Protein AF-A0AA37ELL5-F1 (afdb_monomer_lite)

Sequence (131 aa):
MREEEETDMENTQNAIQVELSLQILSSDVHSMSAAIVPSAAWRLVWALGTMKNENETVLVDGLCQNGAKALNVVDLDIGYSGEGSKTIVPASGKCRIEVVPMDNLSAQEAVEKIRKHLDSYGFADIQVKLC

pLDDT: mean 88.42, std 17.67, range [33.97, 98.75]

Structure (mmCIF, N/CA/C/O backbone):
data_AF-A0AA37ELL5-F1
#
_entry.id   AF-A0AA37ELL5-F1
#
loop_
_atom_site.group_PDB
_atom_site.id
_atom_site.type_symbol
_atom_site.label_atom_id
_atom_site.label_alt_id
_atom_site.label_comp_id
_atom_site.label_asym_id
_atom_site.label_entity_id
_atom_site.label_seq_id
_atom_site.pdbx_PDB_ins_code
_atom_site.Cartn_x
_atom_site.Cartn_y
_atom_site.Cartn_z
_atom_site.occupancy
_atom_site.B_iso_or_equiv
_atom_site.auth_seq_id
_atom_site.auth_comp_id
_atom_site.auth_asym_id
_atom_site.auth_atom_id
_atom_site.pdbx_PDB_model_num
ATOM 1 N N . MET A 1 1 ? 0.910 30.354 46.741 1.00 43.25 1 MET A N 1
ATOM 2 C CA . MET A 1 1 ? -0.303 29.566 46.460 1.00 43.25 1 MET A CA 1
ATOM 3 C C . MET A 1 1 ? -0.759 29.902 45.052 1.00 43.25 1 MET A C 1
ATOM 5 O O . MET A 1 1 ? -1.233 31.007 44.825 1.00 43.25 1 MET A O 1
ATOM 9 N N . ARG A 1 2 ? -0.486 28.996 44.116 1.00 33.97 2 ARG A N 1
ATOM 10 C CA . ARG A 1 2 ? -1.144 28.851 42.815 1.00 33.97 2 ARG A CA 1
ATOM 11 C C . ARG A 1 2 ? -1.119 27.348 42.557 1.00 33.97 2 ARG A C 1
ATOM 13 O O . ARG A 1 2 ? -0.088 26.808 42.176 1.00 33.97 2 ARG A O 1
ATOM 20 N N . GLU A 1 3 ? -2.197 26.708 42.983 1.00 39.97 3 GLU A N 1
ATOM 21 C CA . GLU A 1 3 ? -2.627 25.389 42.534 1.00 39.97 3 GLU A CA 1
ATOM 22 C C . GLU A 1 3 ? -3.484 25.642 41.295 1.00 39.97 3 GLU A C 1
ATOM 24 O O . GLU A 1 3 ? -4.543 26.237 41.434 1.00 39.97 3 GLU A O 1
ATOM 29 N N . GLU A 1 4 ? -2.995 25.261 40.120 1.00 37.19 4 GLU A N 1
ATOM 30 C CA . GLU A 1 4 ? -3.733 25.073 38.861 1.00 37.19 4 GLU A CA 1
ATOM 31 C C . GLU A 1 4 ? -2.809 24.161 38.029 1.00 37.19 4 GLU A C 1
ATOM 33 O O . GLU A 1 4 ? -1.619 24.450 37.928 1.00 37.19 4 GLU A O 1
ATOM 38 N N . GLU A 1 5 ? -3.173 23.037 37.433 1.00 35.50 5 GLU A N 1
ATOM 39 C CA . GLU A 1 5 ? -4.373 22.212 37.404 1.00 35.50 5 GLU A CA 1
ATOM 40 C C . GLU A 1 5 ? -3.853 20.850 36.916 1.00 35.50 5 GLU A C 1
ATOM 42 O O . GLU A 1 5 ? -3.083 20.768 35.955 1.00 35.50 5 GLU A O 1
ATOM 47 N N . GLU A 1 6 ? -4.220 19.789 37.619 1.00 46.12 6 GLU A N 1
ATOM 48 C CA . GLU A 1 6 ? -4.068 18.415 37.165 1.00 46.12 6 GLU A CA 1
ATOM 49 C C . GLU A 1 6 ? -5.163 18.179 36.118 1.00 46.12 6 GLU A C 1
ATOM 51 O O . GLU A 1 6 ? -6.348 18.167 36.444 1.00 46.12 6 GLU A O 1
ATOM 56 N N . THR A 1 7 ? -4.786 18.049 34.846 1.00 35.06 7 THR A N 1
ATOM 57 C CA . THR A 1 7 ? -5.656 17.432 33.840 1.00 35.06 7 THR A CA 1
ATOM 58 C C . THR A 1 7 ? -4.962 16.205 33.288 1.00 35.06 7 THR A C 1
ATOM 60 O O . THR A 1 7 ? -4.074 16.299 32.437 1.00 35.06 7 THR A O 1
ATOM 63 N N . ASP A 1 8 ? -5.392 15.070 33.830 1.00 40.69 8 ASP A N 1
ATOM 64 C CA . ASP A 1 8 ? -5.401 13.751 33.214 1.00 40.69 8 ASP A CA 1
ATOM 65 C C . ASP A 1 8 ? -5.421 13.814 31.685 1.00 40.69 8 ASP A C 1
ATOM 67 O O . ASP A 1 8 ? -6.370 14.342 31.111 1.00 40.69 8 ASP A O 1
ATOM 71 N N . MET A 1 9 ? -4.429 13.198 31.037 1.00 38.16 9 MET A N 1
ATOM 72 C CA . MET A 1 9 ? -4.630 12.430 29.801 1.00 38.16 9 MET A CA 1
ATOM 73 C C . MET A 1 9 ? -3.560 11.331 29.694 1.00 38.16 9 MET A C 1
ATOM 75 O O . MET A 1 9 ? -2.756 11.288 28.763 1.00 38.16 9 MET A O 1
ATOM 79 N N . GLU A 1 10 ? -3.583 10.391 30.639 1.00 39.50 10 GLU A N 1
ATOM 80 C CA . GLU A 1 10 ? -3.202 9.002 30.360 1.00 39.50 10 GLU A CA 1
ATOM 81 C C . GLU A 1 10 ? -4.224 8.405 29.373 1.00 39.50 10 GLU A C 1
ATOM 83 O O . GLU A 1 10 ? -5.162 7.719 29.761 1.00 39.50 10 GLU A O 1
ATOM 88 N N . ASN A 1 11 ? -4.080 8.715 28.081 1.00 39.16 11 ASN A N 1
ATOM 89 C CA . ASN A 1 11 ? -4.527 7.848 26.987 1.00 39.16 11 ASN A CA 1
ATOM 90 C C . ASN A 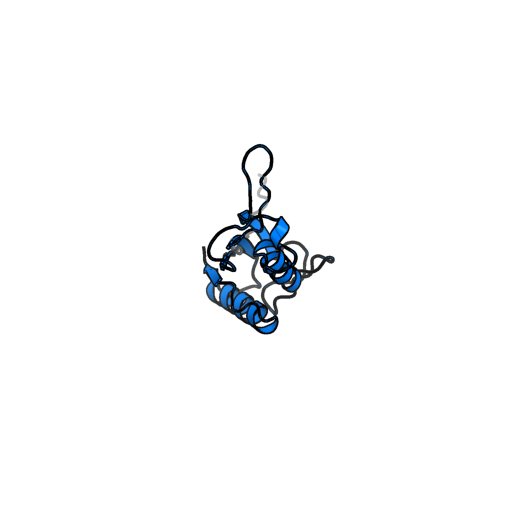1 11 ? -3.835 8.261 25.678 1.00 39.16 11 ASN A C 1
ATOM 92 O O . ASN A 1 11 ? -4.464 8.753 24.740 1.00 39.16 11 ASN A O 1
ATOM 96 N N . THR A 1 12 ? -2.512 8.110 25.595 1.00 41.88 12 THR A N 1
ATOM 97 C CA . THR A 1 12 ? -1.853 8.090 24.284 1.00 41.88 12 THR A CA 1
ATOM 98 C C . THR A 1 12 ? -2.341 6.847 23.552 1.00 41.88 12 THR A C 1
ATOM 100 O O . THR A 1 12 ? -1.849 5.749 23.804 1.00 41.88 12 THR A O 1
ATOM 103 N N . GLN A 1 13 ? -3.323 6.999 22.659 1.00 56.44 13 GLN A N 1
ATOM 104 C CA . GLN A 1 13 ? -3.574 6.005 21.620 1.00 56.44 13 GLN A CA 1
ATOM 105 C C . GLN A 1 13 ? -2.253 5.809 20.863 1.00 56.44 13 GLN A C 1
ATOM 107 O O . GLN A 1 13 ? -1.843 6.669 20.082 1.00 56.44 13 GLN A O 1
ATOM 112 N N . ASN A 1 14 ? -1.533 4.728 21.159 1.00 73.00 14 ASN A N 1
ATOM 113 C CA . ASN A 1 14 ? -0.259 4.448 20.511 1.00 73.00 14 ASN A CA 1
ATOM 114 C C . ASN A 1 14 ? -0.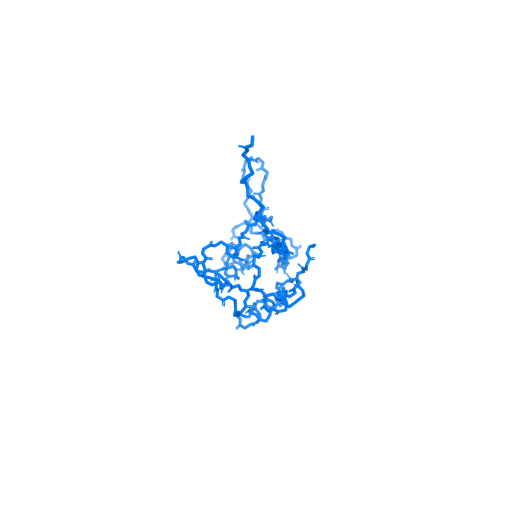503 4.235 19.017 1.00 73.00 14 ASN A C 1
ATOM 116 O O . ASN A 1 14 ? -1.311 3.391 18.627 1.00 73.00 14 ASN A O 1
ATOM 120 N N . ALA A 1 15 ? 0.203 4.997 18.187 1.00 87.75 15 ALA A N 1
ATOM 121 C CA . ALA A 1 15 ? 0.160 4.810 16.750 1.00 87.75 15 ALA A CA 1
ATOM 122 C C . ALA A 1 15 ? 0.672 3.405 16.388 1.00 87.75 15 ALA A C 1
ATOM 124 O O . ALA A 1 15 ? 1.672 2.929 16.930 1.00 87.75 15 ALA A O 1
ATOM 125 N N . ILE A 1 16 ? -0.032 2.729 15.483 1.00 92.25 16 ILE A N 1
ATOM 126 C CA . ILE A 1 16 ? 0.292 1.376 15.030 1.00 92.25 16 ILE A CA 1
ATOM 127 C C . ILE A 1 16 ? 1.092 1.488 13.737 1.00 92.25 16 ILE A C 1
ATOM 129 O O . ILE A 1 16 ? 0.628 2.097 12.771 1.00 92.25 16 ILE A O 1
ATOM 133 N N . GLN A 1 17 ? 2.271 0.870 13.697 1.00 94.94 17 GLN A N 1
ATOM 134 C CA . GLN A 1 17 ? 3.080 0.792 12.482 1.00 94.94 17 GLN A CA 1
ATOM 135 C C . GLN A 1 17 ? 2.846 -0.527 11.748 1.00 94.94 17 GLN A C 1
ATOM 137 O O . GLN A 1 17 ? 2.918 -1.606 12.336 1.00 94.94 17 GLN A O 1
ATOM 142 N N . VAL A 1 18 ? 2.578 -0.432 10.448 1.00 97.38 18 VAL A N 1
ATOM 143 C CA . VAL A 1 18 ? 2.319 -1.579 9.573 1.00 97.38 18 VAL A CA 1
ATOM 144 C C . VAL A 1 18 ? 3.243 -1.504 8.360 1.00 97.38 18 VAL A C 1
ATOM 146 O O . VAL A 1 18 ? 3.320 -0.473 7.692 1.00 97.38 18 VAL A O 1
ATOM 149 N N . GLU A 1 19 ? 3.932 -2.601 8.050 1.00 98.50 19 GLU A N 1
ATOM 150 C CA . GLU A 1 19 ? 4.707 -2.768 6.819 1.00 98.50 19 GLU A CA 1
ATOM 151 C C . GLU A 1 19 ? 3.817 -3.375 5.727 1.00 98.50 19 GLU A C 1
ATOM 153 O O . GLU A 1 19 ? 3.222 -4.442 5.902 1.00 98.50 19 GLU A O 1
ATOM 158 N N . LEU A 1 20 ? 3.781 -2.710 4.576 1.00 98.75 20 LEU A N 1
ATOM 159 C CA . LEU A 1 20 ? 3.318 -3.242 3.304 1.00 98.75 20 LEU A CA 1
ATOM 160 C C . LEU A 1 20 ? 4.547 -3.636 2.481 1.00 98.75 20 LEU A C 1
ATOM 162 O O . LEU A 1 20 ? 5.407 -2.794 2.227 1.00 98.75 20 LEU A O 1
ATOM 166 N N . SER A 1 21 ? 4.651 -4.889 2.042 1.00 98.62 21 SER A N 1
ATOM 167 C CA . SER A 1 21 ? 5.767 -5.343 1.198 1.00 98.62 21 SER A CA 1
ATOM 168 C C . SER A 1 21 ? 5.291 -6.160 0.005 1.00 98.62 21 SER A C 1
ATOM 170 O O . SER A 1 21 ? 4.313 -6.896 0.094 1.00 98.62 21 SER A O 1
ATOM 172 N N . LEU A 1 22 ? 5.965 -6.021 -1.137 1.00 98.50 22 LEU A N 1
ATOM 173 C CA . LEU A 1 22 ? 5.589 -6.708 -2.373 1.00 98.50 22 LEU A CA 1
ATOM 174 C C . LEU A 1 22 ? 6.802 -7.096 -3.219 1.00 98.50 22 LEU A C 1
ATOM 176 O O . LEU A 1 22 ? 7.807 -6.384 -3.252 1.00 98.50 22 LEU A O 1
ATOM 180 N N . GLN A 1 23 ? 6.658 -8.203 -3.947 1.00 98.25 23 GLN A N 1
ATOM 181 C CA . GLN A 1 23 ? 7.598 -8.698 -4.951 1.00 98.25 23 GLN A CA 1
ATOM 182 C C . GLN A 1 23 ? 6.816 -8.992 -6.236 1.00 98.25 23 GLN A C 1
ATOM 184 O O . GLN A 1 23 ? 5.969 -9.880 -6.257 1.00 98.25 23 GLN A O 1
ATOM 189 N N . ILE A 1 24 ? 7.100 -8.250 -7.303 1.00 97.31 24 ILE A N 1
ATOM 190 C CA . ILE A 1 24 ? 6.412 -8.335 -8.598 1.00 97.31 24 ILE A CA 1
ATOM 191 C C . ILE A 1 24 ? 7.274 -9.030 -9.654 1.00 97.31 24 ILE A C 1
ATOM 193 O O . ILE A 1 24 ? 6.770 -9.832 -10.437 1.00 97.31 24 ILE A O 1
ATOM 197 N N . LEU A 1 25 ? 8.576 -8.740 -9.675 1.00 97.31 25 LEU A N 1
ATOM 198 C CA . LEU A 1 25 ? 9.550 -9.362 -10.577 1.00 97.31 25 LEU A CA 1
ATOM 199 C C . LEU A 1 25 ? 10.645 -10.056 -9.758 1.00 97.31 25 LEU A C 1
ATOM 201 O O . LEU A 1 25 ? 10.796 -9.793 -8.569 1.00 97.31 25 LEU A O 1
ATOM 205 N N . SER A 1 26 ? 11.446 -10.929 -10.373 1.00 96.81 26 SER A N 1
ATOM 206 C CA . SER A 1 26 ? 12.579 -11.580 -9.689 1.00 96.81 26 SER A CA 1
ATOM 207 C C . SER A 1 26 ? 13.726 -10.616 -9.365 1.00 96.81 26 SER A C 1
ATOM 209 O O . SER A 1 26 ? 14.460 -10.822 -8.405 1.00 96.81 26 SER A O 1
ATOM 211 N N . SER A 1 27 ? 13.896 -9.580 -10.182 1.00 96.75 27 SER A N 1
ATOM 212 C CA . SER A 1 27 ? 14.939 -8.560 -10.065 1.00 96.75 27 SER A CA 1
ATOM 213 C C . SER A 1 27 ? 14.525 -7.324 -10.848 1.00 96.75 27 SER A C 1
ATOM 215 O O . SER A 1 27 ? 13.734 -7.440 -11.789 1.00 96.75 27 SER A O 1
ATOM 217 N N . ASP A 1 28 ? 15.070 -6.158 -10.498 1.00 97.69 28 ASP A N 1
ATOM 218 C CA . ASP A 1 28 ? 14.860 -4.941 -11.285 1.00 97.69 28 ASP A CA 1
ATOM 219 C C . ASP A 1 28 ? 15.227 -5.184 -12.751 1.00 97.69 28 ASP A C 1
ATOM 221 O O . ASP A 1 28 ? 16.211 -5.865 -13.059 1.00 97.69 28 ASP A O 1
ATOM 225 N N . VAL A 1 29 ? 14.454 -4.602 -13.664 1.00 97.56 29 VAL A N 1
ATOM 226 C CA . VAL A 1 29 ? 14.707 -4.706 -15.108 1.00 97.56 29 VAL A CA 1
ATOM 227 C C . VAL A 1 29 ? 14.935 -3.333 -15.718 1.00 97.56 29 VAL A C 1
ATOM 229 O O . VAL A 1 29 ? 14.542 -2.324 -15.144 1.00 97.56 29 VAL A O 1
ATOM 232 N N . HIS A 1 30 ? 15.557 -3.274 -16.895 1.00 96.94 30 HIS A N 1
ATOM 233 C CA . HIS A 1 30 ? 15.798 -2.005 -17.580 1.00 96.94 30 HIS A CA 1
ATOM 234 C C . HIS A 1 30 ? 14.475 -1.304 -17.939 1.00 96.94 30 HIS A C 1
ATOM 236 O O . HIS A 1 30 ? 13.577 -1.944 -18.495 1.00 96.94 30 HIS A O 1
ATOM 242 N N . SER A 1 31 ? 14.369 0.008 -17.691 1.00 95.12 31 SER A N 1
ATOM 243 C CA . SER A 1 31 ? 13.121 0.781 -17.865 1.00 95.12 31 SER A CA 1
ATOM 244 C C . SER A 1 31 ? 12.569 0.808 -19.296 1.00 95.12 31 SER A C 1
ATOM 246 O O . SER A 1 31 ? 11.379 1.033 -19.484 1.00 95.12 31 SER A O 1
ATOM 248 N N . MET A 1 32 ? 13.375 0.469 -20.308 1.00 95.88 32 MET A N 1
ATOM 249 C CA . MET A 1 32 ? 12.894 0.208 -21.680 1.00 95.88 32 MET A CA 1
ATOM 250 C C . MET A 1 32 ? 11.816 -0.892 -21.737 1.00 95.88 32 MET A C 1
ATOM 252 O O . MET A 1 32 ? 10.965 -0.879 -22.620 1.00 95.88 32 MET A O 1
ATOM 256 N N . SER A 1 33 ? 11.821 -1.822 -20.779 1.00 94.69 33 SER A N 1
ATOM 257 C CA . SER A 1 33 ? 10.852 -2.922 -20.701 1.00 94.69 33 SER A CA 1
ATOM 258 C C . SER A 1 33 ? 9.516 -2.506 -20.071 1.00 94.69 33 SER A C 1
ATOM 260 O O . SER A 1 33 ? 8.591 -3.315 -20.033 1.00 94.69 33 SER A O 1
ATOM 262 N N . ALA A 1 34 ? 9.383 -1.266 -19.579 1.00 93.31 34 ALA A N 1
ATOM 263 C CA . ALA A 1 34 ? 8.216 -0.802 -18.819 1.00 93.31 34 ALA A CA 1
ATOM 264 C C . ALA A 1 34 ? 6.881 -0.906 -19.579 1.00 93.31 34 ALA A C 1
ATOM 266 O O . ALA A 1 34 ? 5.829 -0.933 -18.952 1.00 93.31 34 ALA A O 1
ATOM 267 N N . ALA A 1 35 ? 6.913 -0.995 -20.913 1.00 92.69 35 ALA A N 1
ATOM 268 C CA . ALA A 1 35 ? 5.715 -1.194 -21.726 1.00 92.69 35 ALA A CA 1
ATOM 269 C C . ALA A 1 35 ? 5.080 -2.590 -21.567 1.00 92.69 35 ALA A C 1
ATOM 271 O O . ALA A 1 35 ? 3.914 -2.764 -21.909 1.00 92.69 35 ALA A O 1
ATOM 272 N N . ILE A 1 36 ? 5.837 -3.584 -21.092 1.00 94.88 36 ILE A N 1
ATOM 273 C CA . ILE A 1 36 ? 5.396 -4.988 -21.050 1.00 94.88 36 ILE A CA 1
ATOM 274 C C . ILE A 1 36 ? 5.576 -5.657 -19.686 1.00 94.88 36 ILE A C 1
ATOM 276 O O . ILE A 1 36 ? 5.006 -6.724 -19.470 1.00 94.88 36 ILE A O 1
ATOM 280 N N . VAL A 1 37 ? 6.352 -5.065 -18.769 1.00 96.12 37 VAL A N 1
ATOM 281 C CA . VAL A 1 37 ? 6.522 -5.601 -17.412 1.00 96.12 37 VAL A CA 1
ATOM 282 C C . VAL A 1 37 ? 5.731 -4.800 -16.374 1.00 96.12 37 VAL A C 1
ATOM 284 O O . VAL A 1 37 ? 5.678 -3.571 -16.453 1.00 96.12 37 VAL A O 1
ATOM 287 N N . PRO A 1 38 ? 5.146 -5.464 -15.363 1.00 96.12 38 PRO A N 1
ATOM 288 C CA . PRO A 1 38 ? 4.555 -4.776 -14.224 1.00 96.12 38 PRO A CA 1
ATOM 289 C C . PRO A 1 38 ? 5.634 -4.126 -13.343 1.00 96.12 38 PRO A C 1
ATOM 291 O O . PRO A 1 38 ? 6.777 -4.577 -13.284 1.00 96.12 38 PRO A O 1
ATOM 294 N N . SER A 1 39 ? 5.255 -3.065 -12.630 1.00 97.38 39 SER A N 1
ATOM 295 C CA . SER A 1 39 ? 6.136 -2.323 -11.725 1.00 97.38 39 SER A CA 1
ATOM 296 C C . SER A 1 39 ? 5.642 -2.427 -10.289 1.00 97.38 39 SER A C 1
ATOM 298 O O . SER A 1 39 ? 4.482 -2.107 -10.016 1.00 97.38 39 SER A O 1
ATOM 300 N N . ALA A 1 40 ? 6.532 -2.789 -9.361 1.00 98.25 40 ALA A N 1
ATOM 301 C CA . ALA A 1 40 ? 6.215 -2.755 -7.936 1.00 98.25 40 ALA A CA 1
ATOM 302 C C . ALA A 1 40 ? 5.843 -1.340 -7.469 1.00 98.25 40 ALA A C 1
ATOM 304 O O . ALA A 1 40 ? 4.950 -1.184 -6.641 1.00 98.25 40 ALA A O 1
ATOM 305 N N . ALA A 1 41 ? 6.466 -0.303 -8.043 1.00 97.62 41 ALA A N 1
ATOM 306 C CA . ALA A 1 41 ? 6.179 1.084 -7.685 1.00 97.62 41 ALA A CA 1
ATOM 307 C C . ALA A 1 41 ? 4.732 1.465 -8.003 1.00 97.62 41 ALA A C 1
ATOM 309 O O . ALA A 1 41 ? 4.001 1.895 -7.114 1.00 97.62 41 ALA A O 1
ATOM 310 N N . TRP A 1 42 ? 4.285 1.228 -9.240 1.00 97.75 42 TRP A N 1
ATOM 311 C CA . TRP A 1 42 ? 2.894 1.489 -9.616 1.00 97.75 42 TRP A CA 1
ATOM 312 C C . TRP A 1 42 ? 1.910 0.661 -8.800 1.00 97.75 42 TRP A C 1
ATOM 314 O O . TRP A 1 42 ? 0.894 1.184 -8.348 1.00 97.75 42 TRP A O 1
ATOM 324 N N . ARG A 1 43 ? 2.234 -0.613 -8.562 1.00 98.25 43 ARG A N 1
ATOM 325 C CA . ARG A 1 43 ? 1.375 -1.502 -7.787 1.00 98.25 43 ARG A CA 1
ATOM 326 C C . ARG A 1 43 ? 1.154 -0.995 -6.360 1.00 98.25 43 ARG A C 1
ATOM 328 O O . ARG A 1 43 ? 0.015 -0.980 -5.900 1.00 98.25 43 ARG A O 1
ATOM 335 N N . LEU A 1 44 ? 2.215 -0.541 -5.695 1.00 98.50 44 LEU A N 1
ATOM 336 C CA . LEU A 1 44 ? 2.152 0.022 -4.348 1.00 98.50 44 LEU A CA 1
ATOM 337 C C . LEU A 1 44 ? 1.418 1.371 -4.317 1.00 98.50 44 LEU A C 1
ATOM 339 O O . LEU A 1 44 ? 0.588 1.584 -3.438 1.00 98.50 44 LEU A O 1
ATOM 343 N N . VAL A 1 45 ? 1.656 2.249 -5.298 1.00 98.06 45 VAL A N 1
ATOM 344 C CA . VAL A 1 45 ? 0.936 3.530 -5.426 1.00 98.06 45 VAL A CA 1
ATOM 345 C C . VAL A 1 45 ? -0.568 3.304 -5.556 1.00 98.06 45 VAL A C 1
ATOM 347 O O . VAL A 1 45 ? -1.345 3.944 -4.852 1.00 98.06 45 VAL A O 1
ATOM 350 N N . TRP A 1 46 ? -0.992 2.370 -6.410 1.00 98.50 46 TRP A N 1
ATOM 351 C CA . TRP A 1 46 ? -2.411 2.046 -6.544 1.00 98.50 46 TRP A CA 1
ATOM 352 C C . TRP A 1 46 ? -2.994 1.488 -5.248 1.00 98.50 46 TRP A C 1
ATOM 354 O O . TRP A 1 46 ? -4.090 1.892 -4.877 1.00 98.50 46 TRP A O 1
ATOM 364 N N . ALA A 1 47 ? -2.265 0.624 -4.536 1.00 98.62 47 ALA A N 1
ATOM 365 C CA . ALA A 1 47 ? -2.712 0.084 -3.254 1.00 98.62 47 ALA A CA 1
ATOM 366 C C . ALA A 1 47 ? -2.950 1.194 -2.224 1.00 98.62 47 ALA A C 1
ATOM 368 O O . ALA A 1 47 ? -4.046 1.297 -1.673 1.00 98.62 47 ALA A O 1
ATOM 369 N N . LEU A 1 48 ? -1.961 2.071 -2.032 1.00 97.88 48 LEU A N 1
ATOM 370 C CA . LEU A 1 48 ? -2.051 3.215 -1.122 1.00 97.88 48 LEU A CA 1
ATOM 371 C C . LEU A 1 48 ? -3.194 4.165 -1.513 1.00 97.88 48 LEU A C 1
ATOM 373 O O . LEU A 1 48 ? -3.939 4.613 -0.643 1.00 97.88 48 LEU A O 1
ATOM 377 N N . GLY A 1 49 ? -3.395 4.397 -2.814 1.00 97.31 49 GLY A N 1
ATOM 378 C CA . GLY A 1 49 ? -4.494 5.216 -3.335 1.00 97.31 49 GLY A CA 1
ATOM 379 C C . GLY A 1 49 ? -5.890 4.651 -3.050 1.00 97.31 49 GLY A C 1
ATOM 380 O O . GLY A 1 49 ? -6.858 5.405 -3.030 1.00 97.31 49 GLY A O 1
ATOM 381 N N . THR A 1 50 ? -6.017 3.347 -2.774 1.00 97.88 50 THR A N 1
ATOM 382 C CA . THR A 1 50 ? -7.289 2.780 -2.288 1.00 97.88 50 THR A CA 1
ATOM 383 C C . THR A 1 50 ? -7.502 2.987 -0.795 1.00 97.88 50 THR A C 1
ATOM 385 O O . THR A 1 50 ? -8.633 2.879 -0.336 1.00 97.88 50 THR A O 1
ATOM 388 N N . MET A 1 51 ? -6.444 3.240 -0.019 1.00 96.50 51 MET A N 1
ATOM 389 C CA . MET A 1 51 ? -6.509 3.358 1.442 1.00 96.50 51 MET A CA 1
ATOM 390 C C . MET A 1 51 ? -6.802 4.788 1.899 1.00 96.50 51 MET A C 1
ATOM 392 O O . MET A 1 51 ? -7.427 4.973 2.942 1.00 96.50 51 MET A O 1
ATOM 396 N N . LYS A 1 52 ? -6.362 5.794 1.134 1.00 94.56 52 LYS A N 1
ATOM 397 C CA . LYS A 1 52 ? -6.581 7.216 1.418 1.00 94.56 52 LYS A CA 1
ATOM 398 C C . LYS A 1 52 ? -6.729 8.002 0.118 1.00 94.56 52 LYS A C 1
ATOM 400 O O . LYS A 1 52 ? -5.944 7.802 -0.804 1.00 94.56 52 LYS A O 1
ATOM 405 N N . ASN A 1 53 ? -7.719 8.888 0.058 1.00 92.75 53 ASN A N 1
ATOM 406 C CA . ASN A 1 53 ? -7.959 9.735 -1.114 1.00 92.75 53 ASN A CA 1
ATOM 407 C C . ASN A 1 53 ? -7.320 11.131 -0.985 1.00 92.75 53 ASN A C 1
ATOM 409 O O . ASN A 1 53 ? -6.781 11.501 0.058 1.00 92.75 53 ASN A O 1
ATOM 413 N N . GLU A 1 54 ? -7.428 11.926 -2.048 1.00 91.69 54 GLU A N 1
ATOM 414 C CA . GLU A 1 54 ? -6.916 13.297 -2.154 1.00 91.69 54 GLU A CA 1
ATOM 415 C C . GLU A 1 54 ? -7.585 14.302 -1.203 1.00 91.69 54 GLU A C 1
ATOM 417 O O . GLU A 1 54 ? -7.062 15.391 -0.990 1.00 91.69 54 GLU A O 1
ATOM 422 N N . ASN A 1 55 ? -8.721 13.931 -0.606 1.00 90.44 55 ASN A N 1
ATOM 423 C CA . ASN A 1 55 ? -9.412 14.714 0.421 1.00 90.44 55 ASN A CA 1
ATOM 424 C C . ASN A 1 55 ? -8.982 14.303 1.839 1.00 90.44 55 ASN A C 1
ATOM 426 O O . ASN A 1 55 ? -9.710 14.545 2.801 1.00 90.44 55 ASN A O 1
ATOM 430 N N . GLU A 1 56 ? -7.837 13.626 1.971 1.00 89.38 56 GLU A N 1
ATOM 431 C CA . GLU A 1 56 ? -7.283 13.131 3.234 1.00 89.38 56 GLU A CA 1
ATOM 432 C C . GLU A 1 56 ? -8.213 12.163 3.993 1.00 89.38 56 GLU A C 1
ATOM 434 O O . GLU A 1 56 ? -8.046 11.930 5.192 1.00 89.38 56 GLU A O 1
ATOM 439 N N . THR A 1 57 ? -9.192 11.571 3.301 1.00 90.38 57 THR A N 1
ATOM 440 C CA . THR A 1 57 ? -10.144 10.625 3.890 1.00 90.38 57 THR A CA 1
ATOM 441 C C . THR A 1 57 ? -9.572 9.218 3.827 1.00 90.38 57 THR A C 1
ATOM 443 O O . THR A 1 57 ? -9.217 8.738 2.749 1.00 90.38 57 THR A O 1
ATOM 446 N N . VAL A 1 58 ? -9.508 8.545 4.977 1.00 93.38 58 VAL A N 1
ATOM 447 C CA . VAL A 1 58 ? -9.138 7.129 5.053 1.00 93.38 58 VAL A CA 1
ATOM 448 C C . VAL A 1 58 ? -10.335 6.282 4.635 1.00 93.38 58 VAL A C 1
ATOM 450 O O . VAL A 1 58 ? -11.426 6.420 5.176 1.00 93.38 58 VAL A O 1
ATOM 453 N N . LEU A 1 59 ? -10.119 5.413 3.653 1.00 94.44 59 LEU A N 1
ATOM 454 C CA . LEU A 1 59 ? -11.143 4.575 3.029 1.00 94.44 59 LEU A CA 1
ATOM 455 C C . LEU A 1 59 ? -11.137 3.135 3.562 1.00 94.44 59 LEU A C 1
ATOM 457 O O . LEU A 1 59 ? -11.945 2.316 3.130 1.00 94.44 59 LEU A O 1
ATOM 461 N N . VAL A 1 60 ? -10.218 2.815 4.478 1.00 94.75 60 VAL A N 1
ATOM 462 C CA . VAL A 1 60 ? -10.157 1.508 5.139 1.00 94.75 60 VAL A CA 1
ATOM 463 C C . VAL A 1 60 ? -11.217 1.449 6.235 1.00 94.75 60 VAL A C 1
ATOM 465 O O . VAL A 1 60 ? -11.129 2.129 7.259 1.00 94.75 60 VAL A O 1
ATOM 468 N N . ASP A 1 61 ? -12.218 0.607 6.012 1.00 92.25 61 ASP A N 1
ATOM 469 C CA . ASP A 1 61 ? -13.456 0.608 6.786 1.00 92.25 61 ASP A CA 1
ATOM 470 C C . ASP A 1 61 ? -13.243 0.298 8.283 1.00 92.25 61 ASP A C 1
ATOM 472 O O . ASP A 1 61 ? -12.795 -0.784 8.698 1.00 92.25 61 ASP A O 1
ATOM 476 N N . GLY A 1 62 ? -13.587 1.273 9.127 1.00 90.19 62 GLY A N 1
ATOM 477 C CA . GLY A 1 62 ? -13.437 1.196 10.581 1.00 90.19 62 GLY A CA 1
ATOM 478 C C . GLY A 1 62 ? -11.987 1.113 11.065 1.00 90.19 62 GLY A C 1
ATOM 479 O O . GLY A 1 62 ? -11.761 0.579 12.147 1.00 90.19 62 GLY A O 1
ATOM 480 N N . LEU A 1 63 ? -11.013 1.566 10.269 1.00 91.25 63 LEU A N 1
ATOM 481 C CA . LEU A 1 63 ? -9.614 1.645 10.696 1.00 91.25 63 LEU A CA 1
ATOM 482 C C . LEU A 1 63 ? -9.392 2.805 11.677 1.00 91.25 63 LEU A C 1
ATOM 484 O O . LEU A 1 63 ? -8.727 2.638 12.695 1.00 91.25 63 LEU A O 1
ATOM 488 N N . CYS A 1 64 ? -9.977 3.969 11.395 1.00 85.50 64 CYS A N 1
ATOM 489 C CA . CYS A 1 64 ? -9.783 5.185 12.177 1.00 85.50 64 CYS A CA 1
ATOM 490 C C . CYS A 1 64 ? -10.977 6.144 12.095 1.00 85.50 64 CYS A C 1
ATOM 492 O O . CYS A 1 64 ? -11.852 5.994 11.241 1.00 85.50 64 CYS A O 1
ATOM 494 N N . GLN A 1 65 ? -11.010 7.152 12.972 1.00 78.56 65 GLN A N 1
ATOM 495 C CA . GLN A 1 65 ? -11.978 8.248 12.866 1.00 78.56 65 GLN A CA 1
ATOM 496 C C . GLN A 1 65 ? -11.640 9.155 11.670 1.00 78.56 65 GLN A C 1
ATOM 498 O O . GLN A 1 65 ? -10.471 9.404 11.372 1.00 78.56 65 GLN A O 1
ATOM 503 N N . ASN A 1 66 ? -12.667 9.650 10.973 1.00 63.88 66 ASN A N 1
ATOM 504 C CA . ASN A 1 66 ? -12.494 10.514 9.805 1.00 63.88 66 ASN A CA 1
ATOM 505 C C . ASN A 1 66 ? -11.844 11.851 10.198 1.00 63.88 66 ASN A C 1
ATOM 507 O O . ASN A 1 66 ? -12.448 12.667 10.890 1.00 63.88 66 ASN A O 1
ATOM 511 N N . GLY A 1 67 ? -10.618 12.079 9.724 1.00 58.12 67 GLY A N 1
ATOM 512 C CA . GLY A 1 67 ? -9.847 13.300 9.943 1.00 58.12 67 GLY A CA 1
ATOM 513 C C . GLY A 1 67 ? -8.397 13.106 9.495 1.00 58.12 67 GLY A C 1
ATOM 514 O O . GLY A 1 67 ? -7.820 12.042 9.697 1.00 58.12 67 GLY A O 1
ATOM 515 N N . ALA A 1 68 ? -7.809 14.129 8.877 1.00 54.31 68 ALA A N 1
ATOM 516 C CA . ALA A 1 68 ? -6.603 14.078 8.037 1.00 54.31 68 ALA A CA 1
ATOM 517 C C . ALA A 1 68 ? -5.301 13.479 8.635 1.00 54.31 68 ALA A C 1
ATOM 519 O O . ALA A 1 68 ? -4.282 13.438 7.951 1.00 54.31 68 ALA A O 1
ATOM 520 N N . LYS A 1 69 ? -5.284 13.011 9.890 1.00 61.16 69 LYS A N 1
ATOM 521 C CA . LYS A 1 69 ? -4.075 12.525 10.584 1.00 61.16 69 LYS A CA 1
ATOM 522 C C . LYS A 1 69 ? -4.051 11.029 10.892 1.00 61.16 69 LYS A C 1
ATOM 524 O O . LYS A 1 69 ? -3.096 10.562 11.497 1.00 61.16 69 LYS A O 1
ATOM 529 N N . ALA A 1 70 ? -5.072 10.277 10.500 1.00 83.69 70 ALA A N 1
ATOM 530 C CA . ALA A 1 70 ? -5.209 8.914 10.996 1.00 83.69 70 ALA A CA 1
ATOM 531 C C . ALA A 1 70 ? -4.446 7.831 10.211 1.00 83.69 70 ALA A C 1
ATOM 533 O O . ALA A 1 70 ? -4.305 6.715 10.702 1.00 83.69 70 ALA A O 1
ATOM 534 N N . LEU A 1 71 ? -3.936 8.156 9.019 1.00 91.56 71 LEU A N 1
ATOM 535 C CA . LEU A 1 71 ? -3.088 7.277 8.213 1.00 91.56 71 LEU A CA 1
ATOM 536 C C . LEU A 1 71 ? -2.010 8.111 7.513 1.00 91.56 71 LEU A C 1
ATOM 538 O O . LEU A 1 71 ? -2.332 9.032 6.749 1.00 91.56 71 LEU A O 1
ATOM 542 N N . ASN A 1 72 ? -0.746 7.774 7.762 1.00 93.00 72 ASN A N 1
ATOM 543 C CA . ASN A 1 72 ? 0.420 8.437 7.185 1.00 93.00 72 ASN A CA 1
ATOM 544 C C . ASN A 1 72 ? 1.424 7.423 6.617 1.00 93.00 72 ASN A C 1
ATOM 546 O O . ASN A 1 72 ? 1.592 6.342 7.173 1.00 93.00 72 ASN A O 1
ATOM 550 N N . VAL A 1 73 ? 2.126 7.786 5.540 1.00 95.69 73 VAL A N 1
ATOM 551 C CA . VAL A 1 73 ? 3.294 7.034 5.054 1.00 95.69 73 VAL A CA 1
ATOM 552 C C . VAL A 1 73 ? 4.528 7.542 5.796 1.00 95.69 73 VAL A C 1
ATOM 554 O O . VAL A 1 73 ? 4.866 8.720 5.707 1.00 95.69 73 VAL A O 1
ATOM 557 N N . VAL A 1 74 ? 5.191 6.658 6.536 1.00 95.50 74 VAL A N 1
ATOM 558 C CA . VAL A 1 74 ? 6.403 6.973 7.312 1.00 95.50 74 VAL A CA 1
ATOM 559 C C . VAL A 1 74 ? 7.663 6.650 6.521 1.00 95.50 74 VAL A C 1
ATOM 561 O O . VAL A 1 74 ? 8.673 7.333 6.653 1.00 95.50 74 VAL A O 1
ATOM 564 N N . ASP A 1 75 ? 7.604 5.603 5.704 1.00 97.00 75 ASP A N 1
ATOM 565 C CA . ASP A 1 75 ? 8.746 5.112 4.944 1.00 97.00 75 ASP A CA 1
ATOM 566 C C . ASP A 1 75 ? 8.290 4.531 3.608 1.00 97.00 75 ASP A C 1
ATOM 568 O O . ASP A 1 75 ? 7.224 3.908 3.521 1.00 97.00 75 ASP A O 1
ATOM 572 N N . LEU A 1 76 ? 9.109 4.717 2.577 1.00 97.25 76 LEU A N 1
ATOM 573 C CA . LEU A 1 76 ? 8.871 4.210 1.233 1.00 97.25 76 LEU A CA 1
ATOM 574 C C . LEU A 1 76 ? 10.209 3.811 0.604 1.00 97.25 76 LEU A C 1
ATOM 576 O O . LEU A 1 76 ? 10.929 4.641 0.053 1.00 97.25 76 LEU A O 1
ATOM 580 N N . ASP A 1 77 ? 10.514 2.520 0.677 1.00 97.38 77 ASP A N 1
ATOM 581 C CA . ASP A 1 77 ? 11.718 1.915 0.114 1.00 97.38 77 ASP A CA 1
ATOM 582 C C . ASP A 1 77 ? 11.359 1.180 -1.181 1.00 97.38 77 ASP A C 1
ATOM 584 O O . ASP A 1 77 ? 10.848 0.053 -1.172 1.00 97.38 77 ASP A O 1
ATOM 588 N N . ILE A 1 78 ? 11.540 1.860 -2.316 1.00 97.31 78 ILE A N 1
ATOM 589 C CA . ILE A 1 78 ? 11.212 1.312 -3.631 1.00 97.31 78 ILE A CA 1
ATOM 590 C C . ILE A 1 78 ? 12.016 1.973 -4.755 1.00 97.31 78 ILE A C 1
ATOM 592 O O . ILE A 1 78 ? 12.083 3.195 -4.876 1.00 97.31 78 ILE A O 1
ATOM 596 N N . GLY A 1 79 ? 12.593 1.152 -5.633 1.00 96.44 79 GLY A N 1
ATOM 597 C CA . GLY A 1 79 ? 13.394 1.624 -6.762 1.00 96.44 79 GLY A CA 1
ATOM 598 C C . GLY A 1 79 ? 14.818 2.029 -6.382 1.00 96.44 79 GLY A C 1
ATOM 599 O O . GLY A 1 79 ? 15.487 1.324 -5.634 1.00 96.44 79 GLY A O 1
ATOM 600 N N . TYR A 1 80 ? 15.329 3.109 -6.980 1.00 96.75 80 TYR A N 1
ATOM 601 C CA . TYR A 1 80 ? 16.724 3.533 -6.829 1.00 96.75 80 TYR A CA 1
ATOM 602 C C . TYR A 1 80 ? 16.832 4.806 -5.988 1.00 96.75 80 TYR A C 1
ATOM 604 O O . TYR A 1 80 ? 16.275 5.835 -6.362 1.00 96.75 80 TYR A O 1
ATOM 612 N N . SER A 1 81 ? 17.597 4.735 -4.898 1.00 95.25 81 SER A N 1
ATOM 613 C CA . SER A 1 81 ? 17.832 5.829 -3.942 1.00 95.25 81 SER A CA 1
ATOM 614 C C . SER A 1 81 ? 19.307 6.257 -3.839 1.00 95.25 81 SER A C 1
ATOM 616 O O . SER A 1 81 ? 19.677 6.990 -2.925 1.00 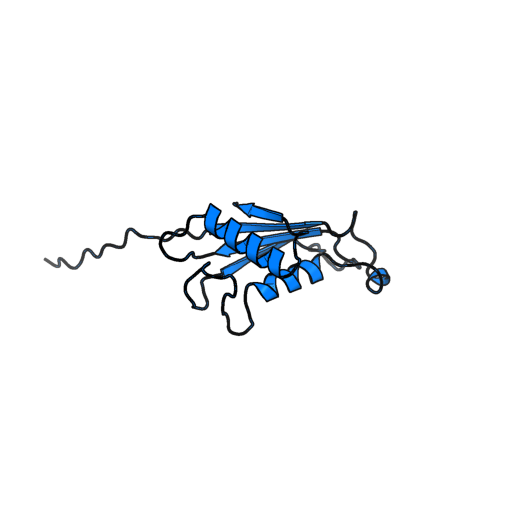95.25 81 SER A O 1
ATOM 618 N N . GLY A 1 82 ? 20.167 5.797 -4.758 1.00 95.12 82 GLY A N 1
ATOM 619 C CA . GLY A 1 82 ? 21.586 6.171 -4.807 1.00 95.12 82 GLY A CA 1
ATOM 620 C C . GLY A 1 82 ? 21.858 7.469 -5.578 1.00 95.12 82 GLY A C 1
ATOM 621 O O . GLY A 1 82 ? 20.955 8.065 -6.163 1.00 95.12 82 GLY A O 1
ATOM 622 N N . GLU A 1 83 ? 23.121 7.904 -5.602 1.00 97.06 83 GLU A N 1
ATOM 623 C CA . GLU A 1 83 ? 23.534 9.096 -6.353 1.00 97.06 83 GLU A CA 1
ATOM 624 C C . GLU A 1 83 ? 23.365 8.931 -7.874 1.00 97.06 83 GLU A C 1
ATOM 626 O O . GLU A 1 83 ? 23.685 7.897 -8.458 1.00 97.06 83 GLU A O 1
ATOM 631 N N . GLY A 1 84 ? 22.928 9.995 -8.548 1.00 95.44 84 GLY A N 1
ATOM 632 C CA . GLY A 1 84 ? 22.743 9.998 -9.997 1.00 95.44 84 GLY A CA 1
ATOM 633 C C . GLY A 1 84 ? 21.403 9.396 -10.418 1.00 95.44 84 GLY A C 1
ATOM 634 O O . GLY A 1 84 ? 20.361 9.724 -9.859 1.00 95.44 84 GLY A O 1
ATOM 635 N N . SER A 1 85 ? 21.404 8.567 -11.464 1.00 94.62 85 SER A N 1
ATOM 636 C CA . SER A 1 85 ? 20.178 7.966 -11.997 1.00 94.62 85 SER A CA 1
ATOM 637 C C . SER A 1 85 ? 20.398 6.515 -12.402 1.00 94.62 85 SER A C 1
ATOM 639 O O . SER A 1 85 ? 21.490 6.131 -12.823 1.00 94.62 85 SER A O 1
ATOM 641 N N . LYS A 1 86 ? 19.338 5.712 -12.303 1.00 95.88 86 LYS A N 1
ATOM 642 C CA . LYS A 1 86 ? 19.328 4.317 -12.740 1.00 95.88 86 LYS A CA 1
ATOM 643 C C . LYS A 1 86 ? 18.052 4.041 -13.528 1.00 95.88 86 LYS A C 1
ATOM 645 O O . LYS A 1 86 ? 16.950 4.317 -13.062 1.00 95.88 86 LYS A O 1
ATOM 650 N N . THR A 1 87 ? 18.195 3.490 -14.727 1.00 97.25 87 THR A N 1
ATOM 651 C CA . THR A 1 87 ? 17.087 3.210 -15.648 1.00 97.25 87 THR A CA 1
ATOM 652 C C . THR A 1 87 ? 16.439 1.863 -15.336 1.00 97.25 87 THR A C 1
ATOM 654 O O . THR A 1 87 ? 16.659 0.877 -16.040 1.00 97.25 87 THR A O 1
ATOM 657 N N . ILE A 1 88 ? 15.635 1.807 -14.269 1.00 97.75 88 ILE A N 1
ATOM 658 C CA . ILE A 1 88 ? 14.995 0.565 -13.807 1.00 97.75 88 ILE A CA 1
ATOM 659 C C . ILE A 1 88 ? 13.467 0.626 -13.759 1.00 97.75 88 ILE A C 1
ATOM 661 O O . ILE A 1 88 ? 12.872 1.686 -13.587 1.00 97.75 88 ILE A O 1
ATOM 665 N N . VAL A 1 89 ? 12.847 -0.548 -13.855 1.00 98.19 89 VAL A N 1
ATOM 666 C CA . VAL A 1 89 ? 11.521 -0.844 -13.311 1.00 98.19 89 VAL A CA 1
ATOM 667 C C . VAL A 1 89 ? 11.733 -1.597 -11.993 1.00 98.19 89 VAL A C 1
ATOM 669 O O . VAL A 1 89 ? 12.316 -2.684 -12.033 1.00 98.19 89 VAL A O 1
ATOM 672 N N . PRO A 1 90 ? 11.286 -1.052 -10.846 1.00 98.12 90 PRO A N 1
ATOM 673 C CA . PRO A 1 90 ? 11.458 -1.708 -9.554 1.00 98.12 90 PRO A CA 1
ATOM 674 C C . PRO A 1 90 ? 10.705 -3.037 -9.489 1.00 98.12 90 PRO A C 1
ATOM 676 O O . PRO A 1 90 ? 9.507 -3.096 -9.793 1.00 98.12 90 PRO A O 1
ATOM 679 N N . ALA A 1 91 ? 11.405 -4.086 -9.072 1.00 98.31 91 ALA A N 1
ATOM 680 C CA . ALA A 1 91 ? 10.860 -5.432 -8.934 1.00 98.31 91 ALA A CA 1
ATOM 681 C C . ALA A 1 91 ? 10.117 -5.671 -7.626 1.00 98.31 91 ALA A C 1
ATOM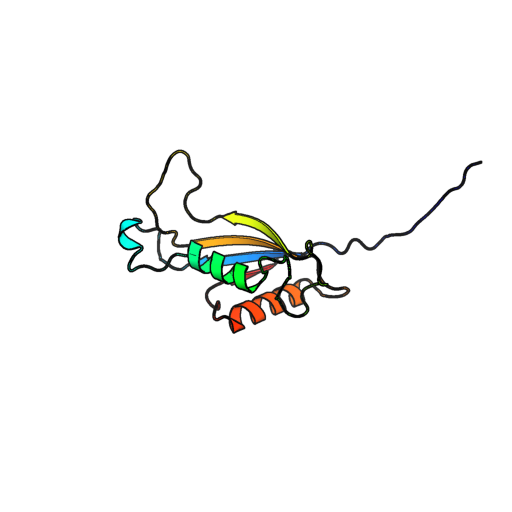 683 O O . ALA A 1 91 ? 9.238 -6.529 -7.567 1.00 98.31 91 ALA A O 1
ATOM 684 N N . SER A 1 92 ? 10.471 -4.928 -6.586 1.00 98.62 92 SER A N 1
ATOM 685 C CA . SER A 1 92 ? 9.961 -5.089 -5.232 1.00 98.62 92 SER A CA 1
ATOM 686 C C . SER A 1 92 ? 9.980 -3.761 -4.499 1.00 98.62 92 SER A C 1
ATOM 688 O O . SER A 1 92 ? 10.605 -2.803 -4.956 1.00 98.62 92 SER A O 1
ATOM 690 N N . GLY A 1 93 ? 9.340 -3.720 -3.339 1.00 98.19 93 GLY A N 1
ATOM 691 C CA . GLY A 1 93 ? 9.506 -2.607 -2.420 1.00 98.19 93 GLY A CA 1
ATOM 692 C C . GLY A 1 93 ? 8.794 -2.819 -1.100 1.00 98.19 93 GLY A C 1
ATOM 693 O O . GLY A 1 93 ? 8.167 -3.857 -0.854 1.00 98.19 93 GLY A O 1
ATOM 694 N N . LYS A 1 94 ? 8.921 -1.811 -0.248 1.00 98.50 94 LYS A N 1
ATOM 695 C CA . LYS A 1 94 ? 8.323 -1.760 1.075 1.00 98.50 94 LYS A CA 1
ATOM 696 C C . LYS A 1 94 ? 7.798 -0.366 1.359 1.00 98.50 94 LYS A C 1
ATOM 698 O O . LYS A 1 94 ? 8.369 0.635 0.937 1.00 98.50 94 LYS A O 1
ATOM 703 N N . CYS A 1 95 ? 6.721 -0.305 2.117 1.00 98.38 95 CYS A N 1
ATOM 704 C CA . CYS A 1 95 ? 6.205 0.922 2.685 1.00 98.38 95 CYS A CA 1
ATOM 705 C C . CYS A 1 95 ? 5.857 0.668 4.141 1.00 98.38 95 CYS A C 1
ATOM 707 O O . CYS A 1 95 ? 5.239 -0.349 4.453 1.00 98.38 95 CYS A O 1
ATOM 709 N N . ARG A 1 96 ? 6.235 1.587 5.027 1.00 98.31 96 ARG A N 1
ATOM 710 C CA . ARG A 1 96 ? 5.710 1.602 6.390 1.00 98.31 96 ARG A CA 1
ATOM 711 C C . ARG A 1 96 ? 4.695 2.714 6.507 1.00 98.31 96 ARG A C 1
ATOM 713 O O . ARG A 1 96 ? 4.978 3.865 6.169 1.00 98.31 96 ARG A O 1
ATOM 720 N N . ILE A 1 97 ? 3.524 2.345 6.995 1.00 96.50 97 ILE A N 1
ATOM 721 C CA . ILE A 1 97 ? 2.450 3.268 7.321 1.00 96.50 97 ILE A CA 1
ATOM 722 C C . ILE A 1 97 ? 2.267 3.324 8.829 1.00 96.50 97 ILE A C 1
ATOM 724 O O . ILE A 1 97 ? 2.495 2.344 9.538 1.00 96.50 97 ILE A O 1
ATOM 728 N N . GLU A 1 98 ? 1.838 4.481 9.299 1.00 93.81 98 GLU A N 1
ATOM 729 C CA . GLU A 1 98 ? 1.439 4.716 10.675 1.00 93.81 98 GLU A CA 1
ATOM 730 C C . GLU A 1 98 ? -0.056 5.004 10.711 1.00 93.81 98 GLU A C 1
ATOM 732 O O . GLU A 1 98 ? -0.564 5.812 9.927 1.00 93.81 98 GLU A O 1
ATOM 737 N N . VAL A 1 99 ? -0.750 4.310 11.608 1.00 92.06 99 VAL A N 1
ATOM 738 C CA . VAL A 1 99 ? -2.194 4.396 11.796 1.00 92.06 99 VAL A CA 1
ATOM 739 C C . VAL A 1 99 ? -2.480 4.873 13.207 1.00 92.06 99 VAL A C 1
ATOM 741 O O . VAL A 1 99 ? -2.003 4.276 14.170 1.00 92.06 99 VAL A O 1
ATOM 744 N N . VAL A 1 100 ? -3.313 5.901 13.332 1.00 90.69 100 VAL A N 1
ATOM 745 C CA . VAL A 1 100 ? -3.956 6.238 14.606 1.00 90.69 100 VAL A CA 1
ATOM 746 C C . VAL A 1 100 ? -5.316 5.535 14.615 1.00 90.69 100 VAL A C 1
ATOM 748 O O . VAL A 1 100 ? -6.208 5.942 13.862 1.00 90.69 100 VAL A O 1
ATOM 751 N N . PRO A 1 101 ? -5.465 4.430 15.365 1.00 87.88 101 PRO A N 1
ATOM 752 C CA . PRO A 1 101 ? -6.653 3.591 15.286 1.00 87.88 101 PRO A CA 1
ATOM 753 C C . PRO A 1 101 ? -7.896 4.263 15.882 1.00 87.88 101 PRO A C 1
ATOM 755 O O . PRO A 1 101 ? -7.814 5.195 16.678 1.00 87.88 101 PRO A O 1
ATOM 758 N N . MET A 1 102 ? -9.074 3.746 15.530 1.00 84.50 102 MET A N 1
ATOM 759 C CA . MET A 1 102 ? -10.298 4.014 16.293 1.00 84.50 102 MET A CA 1
ATOM 760 C C . MET A 1 102 ? -10.156 3.492 17.736 1.00 84.50 102 MET A C 1
ATOM 762 O O . MET A 1 102 ? -9.462 2.502 17.966 1.00 84.50 102 MET A O 1
ATOM 766 N N . ASP A 1 103 ? -10.831 4.131 18.698 1.00 81.12 103 ASP A N 1
ATOM 767 C CA . ASP A 1 103 ? -10.821 3.708 20.104 1.00 81.12 103 ASP A CA 1
ATOM 768 C C . ASP A 1 103 ? -11.071 2.200 20.257 1.00 81.12 103 ASP A C 1
ATOM 770 O O . ASP A 1 103 ? -12.021 1.655 19.693 1.00 81.12 103 ASP A O 1
ATOM 774 N N . ASN A 1 104 ? -10.233 1.545 21.066 1.00 81.06 104 ASN A N 1
ATOM 775 C CA . ASN A 1 104 ? -10.264 0.107 21.363 1.00 81.06 104 ASN A CA 1
ATOM 776 C C . ASN A 1 104 ? -9.956 -0.843 20.191 1.00 81.06 104 ASN A C 1
ATOM 778 O O . ASN A 1 104 ? -10.087 -2.052 20.370 1.00 81.06 104 ASN A O 1
ATOM 782 N N . LEU A 1 105 ? -9.525 -0.352 19.023 1.00 87.88 105 LEU A N 1
ATOM 783 C CA . LEU A 1 105 ? -9.046 -1.222 17.947 1.00 87.88 105 LEU A CA 1
ATOM 784 C C . LEU A 1 105 ? -7.614 -1.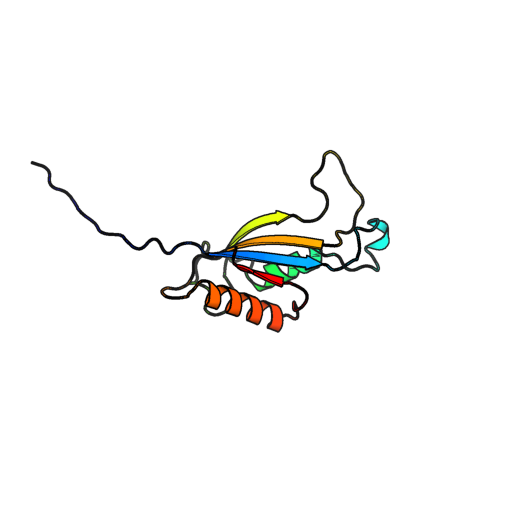693 18.250 1.00 87.88 105 LEU A C 1
ATOM 786 O O . LEU A 1 105 ? -6.700 -0.883 18.417 1.00 87.88 105 LEU A O 1
ATOM 790 N N . SER A 1 106 ? -7.404 -3.006 18.303 1.00 91.25 106 SER A N 1
ATOM 791 C CA . SER A 1 106 ? -6.074 -3.589 18.500 1.00 91.25 106 SER A CA 1
ATOM 792 C C . SER A 1 106 ? -5.189 -3.476 17.251 1.00 91.25 106 SER A C 1
ATOM 794 O O . SER A 1 106 ? -5.659 -3.315 16.122 1.00 91.25 106 SER A O 1
ATOM 796 N N . ALA A 1 107 ? -3.876 -3.630 17.441 1.00 92.06 107 ALA A N 1
ATOM 797 C CA . ALA A 1 107 ? -2.907 -3.655 16.347 1.00 92.06 107 ALA A CA 1
ATOM 798 C C . ALA A 1 107 ? -3.189 -4.775 15.329 1.00 92.06 107 ALA A C 1
ATOM 800 O O . ALA A 1 107 ? -3.075 -4.568 14.120 1.00 92.06 107 ALA A O 1
ATOM 801 N N . GLN A 1 108 ? -3.595 -5.951 15.810 1.00 93.88 108 GLN A N 1
ATOM 802 C CA . GLN A 1 108 ? -3.957 -7.086 14.966 1.00 93.88 108 GLN A CA 1
ATOM 803 C C . GLN A 1 108 ? -5.221 -6.799 14.150 1.00 93.88 108 GLN A C 1
ATOM 805 O O . GLN A 1 108 ? -5.216 -7.018 12.941 1.00 93.88 108 GLN A O 1
ATOM 810 N N . GLU A 1 109 ? -6.267 -6.241 14.762 1.00 94.00 109 GLU A N 1
ATOM 811 C CA . GLU A 1 109 ? -7.493 -5.878 14.038 1.00 94.00 109 GLU A CA 1
ATOM 812 C C . GLU A 1 109 ? -7.238 -4.793 12.982 1.00 94.00 109 GLU A C 1
ATOM 814 O O . GLU A 1 109 ? -7.822 -4.835 11.898 1.00 94.00 109 GLU A O 1
ATOM 819 N N . ALA A 1 110 ? -6.338 -3.840 13.252 1.00 93.69 110 ALA A N 1
ATOM 820 C CA . ALA A 1 110 ? -5.913 -2.858 12.258 1.00 93.69 110 ALA A CA 1
ATOM 821 C C . ALA A 1 110 ? -5.249 -3.534 11.043 1.00 93.69 110 ALA A C 1
ATOM 823 O O . ALA A 1 110 ? -5.611 -3.245 9.899 1.00 93.69 110 ALA A O 1
ATOM 824 N N . VAL A 1 111 ? -4.336 -4.484 11.277 1.00 96.25 111 VAL A N 1
ATOM 825 C CA . VAL A 1 111 ? -3.701 -5.286 10.217 1.00 96.25 111 VAL A CA 1
ATOM 826 C C . VAL A 1 111 ? -4.737 -6.092 9.430 1.00 96.25 111 VAL A C 1
ATOM 828 O O . VAL A 1 111 ? -4.702 -6.086 8.199 1.00 96.25 111 VAL A O 1
ATOM 831 N N . GLU A 1 112 ? -5.683 -6.745 10.104 1.00 97.06 112 GLU A N 1
ATOM 832 C CA . GLU A 1 112 ? -6.751 -7.520 9.463 1.00 97.06 112 GLU A CA 1
ATOM 833 C C . GLU A 1 112 ? -7.654 -6.645 8.590 1.00 97.06 112 GLU A C 1
ATOM 835 O O . GLU A 1 112 ? -7.986 -7.024 7.465 1.00 97.06 112 GLU A O 1
ATOM 840 N N . LYS A 1 113 ? -8.014 -5.448 9.066 1.00 96.75 113 LYS A N 1
ATOM 841 C CA . LYS A 1 113 ? -8.787 -4.468 8.292 1.00 96.75 113 LYS A CA 1
ATOM 842 C C . LYS A 1 113 ? -8.033 -4.001 7.052 1.00 96.75 113 LYS A C 1
ATOM 844 O O . LYS A 1 113 ? -8.610 -4.006 5.966 1.00 96.75 113 LYS A O 1
ATOM 849 N N . ILE A 1 114 ? -6.753 -3.652 7.191 1.00 97.62 114 ILE A N 1
ATOM 850 C CA . ILE A 1 114 ? -5.897 -3.256 6.063 1.00 97.62 114 ILE A CA 1
ATOM 851 C C . ILE A 1 114 ? -5.784 -4.402 5.056 1.00 97.62 114 ILE A C 1
ATOM 853 O O . ILE A 1 114 ? -5.970 -4.188 3.860 1.00 97.62 114 ILE A O 1
ATOM 857 N N . ARG A 1 115 ? -5.540 -5.630 5.522 1.00 98.38 115 ARG A N 1
ATOM 858 C CA . ARG A 1 115 ? -5.462 -6.815 4.663 1.00 98.38 115 ARG A CA 1
ATOM 859 C C . ARG A 1 115 ? -6.770 -7.042 3.907 1.00 98.38 115 ARG A C 1
ATOM 861 O O . ARG A 1 115 ? -6.759 -7.092 2.681 1.00 98.38 115 ARG A O 1
ATOM 868 N N . LYS A 1 116 ? -7.902 -7.082 4.614 1.00 98.44 116 LYS A N 1
ATOM 869 C CA . LYS A 1 116 ? -9.233 -7.259 4.014 1.00 98.44 116 LYS A CA 1
ATOM 870 C C . LYS A 1 116 ? -9.547 -6.180 2.974 1.00 98.44 116 LYS A C 1
ATOM 872 O O . LYS A 1 116 ? -10.126 -6.487 1.935 1.00 98.44 116 LYS A O 1
ATOM 877 N N . HIS A 1 117 ? -9.173 -4.932 3.249 1.00 98.50 117 HIS A N 1
ATOM 878 C CA . HIS A 1 117 ? -9.319 -3.826 2.306 1.00 98.50 117 HIS A CA 1
ATOM 879 C C . HIS A 1 117 ? -8.470 -4.042 1.058 1.00 98.50 117 HIS A C 1
ATOM 881 O O . HIS A 1 117 ? -8.980 -4.018 -0.051 1.00 98.50 117 HIS A O 1
ATOM 887 N N . LEU A 1 118 ? -7.182 -4.332 1.214 1.00 98.69 118 LEU A N 1
ATOM 888 C CA . LEU A 1 118 ? -6.306 -4.599 0.077 1.00 98.69 118 LEU A CA 1
ATOM 889 C C . LEU A 1 118 ? -6.788 -5.805 -0.752 1.00 98.69 118 LEU A C 1
ATOM 891 O O . LEU A 1 118 ? -6.724 -5.764 -1.980 1.00 98.69 118 LEU A O 1
ATOM 895 N N . ASP A 1 119 ? -7.335 -6.845 -0.116 1.00 98.62 119 ASP A N 1
ATOM 896 C CA . ASP A 1 119 ? -7.927 -7.996 -0.810 1.00 98.62 119 ASP A CA 1
ATOM 897 C C . ASP A 1 119 ? -9.154 -7.618 -1.642 1.00 98.62 119 ASP A C 1
ATOM 899 O O . ASP A 1 119 ? -9.294 -8.104 -2.765 1.00 98.62 119 ASP A O 1
ATOM 903 N N . SER A 1 120 ? -10.019 -6.724 -1.148 1.00 98.56 120 SER A N 1
ATOM 904 C CA . SER A 1 120 ? -11.224 -6.309 -1.880 1.00 98.56 120 SER A CA 1
ATOM 905 C C . SER A 1 120 ? -10.910 -5.530 -3.163 1.00 98.56 120 SER A C 1
ATOM 907 O O . SER A 1 120 ? -11.689 -5.582 -4.115 1.00 98.56 120 SER A O 1
ATOM 909 N N . TYR A 1 121 ? -9.742 -4.886 -3.227 1.00 98.56 121 TYR A N 1
ATOM 910 C CA . TYR A 1 121 ? -9.214 -4.232 -4.429 1.00 98.56 121 TYR A CA 1
ATOM 911 C C . TYR A 1 121 ? -8.229 -5.112 -5.225 1.00 98.56 121 TYR A C 1
ATOM 913 O O . TYR A 1 121 ? -7.605 -4.652 -6.183 1.00 98.56 121 TYR A O 1
ATOM 921 N N . GLY A 1 122 ? -8.081 -6.388 -4.855 1.00 98.31 122 GLY A N 1
ATOM 922 C CA . GLY A 1 122 ? -7.275 -7.361 -5.590 1.00 98.31 122 GLY A CA 1
ATOM 923 C C . GLY A 1 122 ? -5.767 -7.263 -5.356 1.00 98.31 122 GLY A C 1
ATOM 924 O O . GLY A 1 122 ? -5.011 -7.721 -6.207 1.00 98.31 122 GLY A O 1
ATOM 925 N N . PHE A 1 123 ? -5.307 -6.688 -4.241 1.00 98.62 123 PHE A N 1
ATOM 926 C CA . PHE A 1 123 ? -3.892 -6.574 -3.839 1.00 98.62 123 PHE A CA 1
ATOM 927 C C . PHE A 1 123 ? -3.407 -7.734 -2.952 1.00 98.62 123 PHE A C 1
ATOM 929 O O . PHE A 1 123 ? -2.727 -7.516 -1.944 1.00 98.62 123 PHE A O 1
ATOM 936 N N . ALA A 1 124 ? -3.769 -8.974 -3.291 1.00 97.62 124 ALA A N 1
ATOM 937 C CA . ALA A 1 124 ? -3.365 -10.176 -2.543 1.00 97.62 124 ALA A CA 1
ATOM 938 C C . ALA A 1 124 ? -1.841 -10.443 -2.579 1.00 97.62 124 ALA A C 1
ATOM 940 O O . ALA A 1 124 ? -1.304 -11.152 -1.734 1.00 97.62 124 ALA A O 1
ATOM 941 N N . ASP A 1 125 ? -1.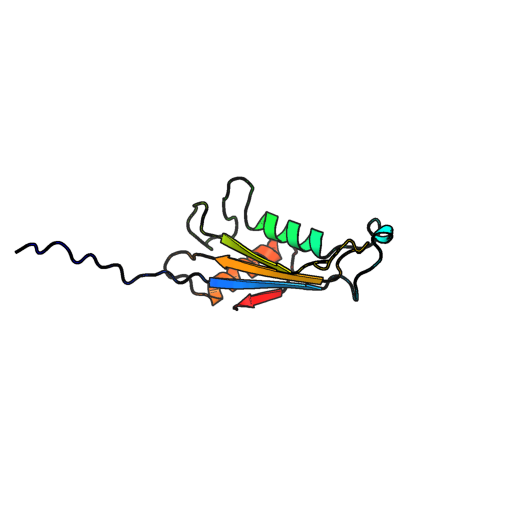142 -9.856 -3.549 1.00 97.31 125 ASP A N 1
ATOM 942 C CA . ASP A 1 125 ? 0.313 -9.872 -3.738 1.00 97.31 125 ASP A CA 1
ATOM 943 C C . ASP A 1 125 ? 1.086 -8.971 -2.757 1.00 97.31 125 ASP A C 1
ATOM 945 O O . ASP A 1 125 ? 2.309 -9.077 -2.661 1.00 97.31 125 ASP A O 1
ATOM 949 N N . ILE A 1 126 ? 0.395 -8.101 -2.014 1.00 98.62 126 ILE A N 1
ATOM 950 C CA . ILE A 1 126 ? 1.007 -7.238 -0.997 1.00 98.62 126 ILE A CA 1
ATOM 951 C C . ILE A 1 126 ? 0.921 -7.930 0.362 1.00 98.62 126 ILE A C 1
ATOM 953 O O . ILE A 1 126 ? -0.163 -8.202 0.864 1.00 98.62 126 ILE A O 1
ATOM 957 N N . GLN A 1 127 ? 2.055 -8.187 0.998 1.00 98.56 127 GLN A N 1
ATOM 958 C CA . GLN A 1 127 ? 2.112 -8.667 2.375 1.00 98.56 127 GLN A CA 1
ATOM 959 C C . GLN A 1 127 ? 1.854 -7.510 3.341 1.00 98.56 127 GLN A C 1
ATOM 961 O O . GLN A 1 127 ? 2.351 -6.408 3.129 1.00 98.56 127 GLN A O 1
ATOM 966 N N . VAL A 1 128 ? 1.112 -7.782 4.414 1.00 98.56 128 VAL A N 1
ATOM 967 C CA . VAL A 1 128 ? 0.812 -6.822 5.486 1.00 98.56 128 VAL A CA 1
ATOM 968 C C . VAL A 1 128 ? 1.339 -7.412 6.784 1.00 98.56 128 VAL A C 1
ATOM 970 O O . VAL A 1 128 ? 0.983 -8.542 7.126 1.00 98.56 128 VAL A O 1
ATOM 973 N N . LYS A 1 129 ? 2.211 -6.690 7.487 1.00 96.88 129 LYS A N 1
ATOM 974 C CA . LYS A 1 129 ? 2.811 -7.145 8.748 1.00 96.88 129 LYS A CA 1
ATOM 975 C C . LYS A 1 129 ? 2.817 -6.025 9.772 1.00 96.88 129 LYS A C 1
ATOM 977 O O . LYS A 1 129 ? 3.060 -4.875 9.427 1.00 96.88 129 LYS A O 1
ATOM 982 N N . LEU A 1 130 ? 2.583 -6.383 11.028 1.00 94.75 130 LEU A N 1
ATOM 983 C CA . LEU A 1 130 ? 2.844 -5.490 12.151 1.00 94.75 130 LEU A CA 1
ATOM 984 C C . LEU A 1 130 ? 4.364 -5.303 12.307 1.00 94.75 130 LEU A C 1
ATOM 986 O O . LEU A 1 130 ? 5.104 -6.279 12.138 1.00 94.75 130 LEU A O 1
ATOM 990 N N . CYS A 1 131 ? 4.804 -4.076 12.588 1.00 85.88 131 CYS A N 1
ATOM 991 C CA . CYS A 1 131 ? 6.203 -3.755 12.889 1.00 85.88 131 CYS A CA 1
ATOM 992 C C . CYS A 1 131 ? 6.527 -3.889 14.380 1.00 85.88 131 CYS A C 1
ATOM 994 O O . CYS A 1 131 ? 5.642 -3.584 15.210 1.00 85.88 131 CYS A O 1
#

Radius of gyration: 18.69 Å; chains: 1; bounding box: 37×41×68 Å

Secondary structure (DSSP, 8-state):
-------------PPEEEEEEEE-SSS-EEGGGGGTS--HHHHHHHHHHHHB-TTS-B-STTSS-SSTTSEEEEEEEES--SSS---EE--EEEEEEEE-PPTT--HHHHHHHHHHHHHHTT-TTEEEEE-

Foldseek 3Di:
DDDDDDDDDPPPLDKWKKKKKFFQDPFKDFLVCVVPGDAQVVLVVVLVCLQAPPVLAGNLPQFADGDNPFKDWPDWFWDDDDPDDDRTRTRIIMTMMIGRGYPPQDSVNSQVSSCVSCVVVPNPRIDMDTD